Protein AF-A0A7J6RP21-F1 (afdb_monomer)

Mean predicted aligned error: 2.51 Å

Nearest PDB structures (foldseek):
  4m7w-assembly1_A  TM=8.184E-01  e=7.977E-06  Leptotrichia buccalis C-1013-b
  3tl6-assembly1_F  TM=8.908E-01  e=8.352E-05  Entamoeba histolytica
  3u40-assembly1_E  TM=8.929E-01  e=1.010E-04  Entamoeba histolytica
  3u40-assembly1_B  TM=7.668E-01  e=2.501E-05  Entamoeba histolytica
  3u40-assembly1_C  TM=7.880E-01  e=6.081E-05  Entamoeba histolytica

Secondary structure (DSSP, 8-state):
---TT---SS----HHHH--GGGT--EEE--S-HHHHHHHHHHH-EEEEEE--TTS-PEEEEEEE-TTS-EEEEEEE---SSHHHHHHHHHHHHHHT--B-

Structure (mmCIF, N/CA/C/O backbone):
data_AF-A0A7J6RP21-F1
#
_entry.id   AF-A0A7J6RP21-F1
#
loop_
_atom_site.group_PDB
_atom_site.id
_atom_site.type_symbol
_atom_site.label_atom_id
_atom_site.label_alt_id
_atom_site.label_comp_id
_atom_site.label_asym_id
_atom_site.label_entity_id
_atom_site.label_seq_id
_atom_site.pdbx_PDB_ins_code
_atom_site.Cartn_x
_atom_site.Cartn_y
_atom_site.Cartn_z
_atom_site.occupancy
_atom_site.B_iso_or_equiv
_atom_site.auth_seq_id
_atom_site.auth_comp_id
_atom_site.auth_asym_id
_atom_site.auth_atom_id
_atom_site.pdbx_PDB_model_num
ATOM 1 N N . MET A 1 1 ? -7.783 -1.816 -14.017 1.00 64.56 1 MET A N 1
ATOM 2 C CA . MET A 1 1 ? -8.417 -3.135 -14.245 1.00 64.56 1 MET A CA 1
ATOM 3 C C . MET A 1 1 ? -7.606 -4.166 -13.476 1.00 64.56 1 MET A C 1
ATOM 5 O O . MET A 1 1 ? -6.385 -4.083 -13.522 1.00 64.56 1 MET A O 1
ATOM 9 N N . THR A 1 2 ? -8.264 -5.047 -12.722 1.00 85.62 2 THR A N 1
ATOM 10 C CA . THR A 1 2 ? -7.605 -6.074 -11.900 1.00 85.62 2 THR A CA 1
ATOM 11 C C . THR A 1 2 ? -7.306 -7.312 -12.746 1.00 85.62 2 THR A C 1
ATOM 13 O O . THR A 1 2 ? -8.114 -7.678 -13.596 1.00 85.62 2 THR A O 1
ATOM 16 N N . ASP A 1 3 ? -6.160 -7.952 -12.526 1.00 89.25 3 ASP A N 1
ATOM 17 C CA . ASP A 1 3 ? -5.724 -9.133 -13.281 1.00 89.25 3 ASP A CA 1
ATOM 18 C C . ASP A 1 3 ? -5.246 -10.220 -12.299 1.00 8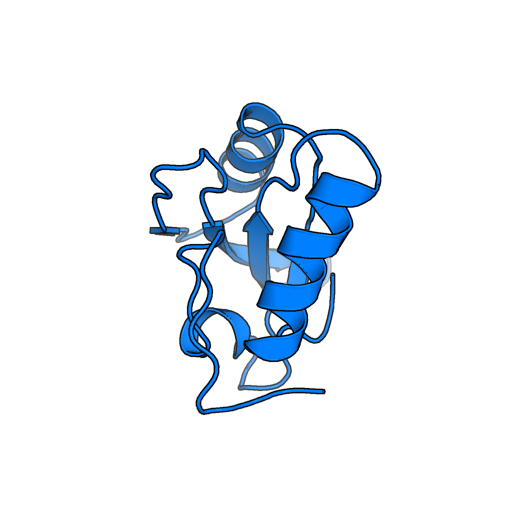9.25 3 ASP A C 1
ATOM 20 O O . ASP A 1 3 ? -4.213 -10.049 -11.651 1.00 89.25 3 ASP A O 1
ATOM 24 N N . PRO A 1 4 ? -5.988 -11.334 -12.145 1.00 86.25 4 PRO A N 1
ATOM 25 C CA . PRO A 1 4 ? -5.621 -12.420 -11.233 1.00 86.25 4 PRO A CA 1
ATOM 26 C C . PRO A 1 4 ? -4.297 -13.118 -11.571 1.00 86.25 4 PRO A C 1
ATOM 28 O O . PRO A 1 4 ? -3.724 -13.764 -10.699 1.00 86.25 4 PRO A O 1
ATOM 31 N N . SER A 1 5 ? -3.829 -13.013 -12.816 1.00 90.88 5 SER A N 1
ATOM 32 C CA . SER A 1 5 ? -2.572 -13.608 -13.284 1.00 90.88 5 SER A CA 1
ATOM 33 C C . SER A 1 5 ? -1.382 -12.648 -13.202 1.00 90.88 5 SER A C 1
ATOM 35 O O . SER A 1 5 ? -0.243 -13.045 -13.463 1.00 90.88 5 SER A O 1
ATOM 37 N N . PHE A 1 6 ? -1.627 -11.389 -12.825 1.00 95.00 6 PHE A N 1
ATOM 38 C CA . PHE A 1 6 ? -0.598 -10.365 -12.794 1.00 95.00 6 PHE A CA 1
ATOM 39 C C . PHE A 1 6 ? 0.469 -10.661 -11.740 1.00 95.00 6 PHE A C 1
ATOM 41 O O . PHE A 1 6 ? 0.180 -10.859 -10.558 1.00 95.00 6 PHE A O 1
ATOM 48 N N . LYS A 1 7 ? 1.729 -10.614 -12.174 1.00 94.38 7 LYS A N 1
ATOM 49 C CA . LYS A 1 7 ? 2.900 -10.713 -11.308 1.00 94.38 7 LYS A CA 1
ATOM 50 C C . LYS A 1 7 ? 3.570 -9.335 -11.202 1.00 94.38 7 LYS A C 1
ATOM 52 O O . LYS A 1 7 ? 4.049 -8.841 -12.224 1.00 94.38 7 LYS A O 1
ATOM 57 N N . PRO A 1 8 ? 3.624 -8.719 -10.007 1.00 95.12 8 PRO A N 1
ATOM 58 C CA . PRO A 1 8 ? 4.292 -7.437 -9.821 1.00 95.12 8 PRO A CA 1
ATOM 59 C C . PRO A 1 8 ? 5.809 -7.595 -9.957 1.00 95.12 8 PRO A C 1
ATOM 61 O O . PRO A 1 8 ? 6.369 -8.648 -9.637 1.00 95.12 8 PRO A O 1
ATOM 64 N N . MET A 1 9 ? 6.474 -6.545 -10.438 1.00 95.94 9 MET A N 1
ATOM 65 C CA . MET A 1 9 ? 7.922 -6.523 -10.664 1.00 95.94 9 MET A CA 1
ATOM 66 C C . MET A 1 9 ? 8.649 -5.558 -9.715 1.00 95.94 9 MET A C 1
ATOM 68 O O . MET A 1 9 ? 9.864 -5.691 -9.513 1.00 95.94 9 MET A O 1
ATOM 72 N N . HIS A 1 10 ? 7.926 -4.600 -9.127 1.00 96.69 10 HIS A N 1
ATOM 73 C CA . HIS A 1 10 ? 8.482 -3.539 -8.288 1.00 96.69 10 HIS A CA 1
ATOM 74 C C . HIS A 1 10 ? 7.974 -3.595 -6.846 1.00 96.69 10 HIS A C 1
ATOM 76 O O . HIS A 1 10 ? 8.759 -3.362 -5.923 1.00 96.69 10 HIS A O 1
ATOM 82 N N . VAL A 1 11 ? 6.705 -3.952 -6.637 1.00 96.69 11 VAL A N 1
ATOM 83 C CA . VAL A 1 11 ? 6.154 -4.204 -5.298 1.00 96.69 11 VAL A CA 1
ATOM 84 C C . VAL A 1 11 ? 6.254 -5.681 -4.919 1.00 96.69 11 VAL A C 1
ATOM 86 O O . VAL A 1 11 ? 6.218 -6.569 -5.766 1.00 96.69 11 VAL A O 1
ATOM 89 N N . THR A 1 12 ? 6.384 -5.955 -3.618 1.00 96.56 12 THR A N 1
ATOM 90 C CA . THR A 1 12 ? 6.342 -7.329 -3.063 1.00 96.56 12 THR A CA 1
ATOM 91 C C . THR A 1 12 ? 4.964 -7.674 -2.479 1.00 96.56 12 THR A C 1
ATOM 93 O O . THR A 1 12 ? 4.676 -8.830 -2.171 1.00 96.56 12 THR A O 1
ATOM 96 N N . VAL A 1 13 ? 4.078 -6.675 -2.378 1.00 96.44 13 VAL A N 1
ATOM 97 C CA . VAL A 1 13 ? 2.659 -6.857 -2.060 1.00 96.44 13 VAL A CA 1
ATOM 98 C C . VAL A 1 13 ? 2.012 -7.776 -3.104 1.00 96.44 13 VAL A C 1
ATOM 100 O O . VAL A 1 13 ? 2.331 -7.710 -4.289 1.00 96.44 13 VAL A O 1
ATOM 103 N N . ARG A 1 14 ? 1.107 -8.648 -2.657 1.00 95.81 14 ARG A N 1
ATOM 104 C CA . ARG A 1 14 ? 0.376 -9.616 -3.474 1.00 95.81 14 ARG A CA 1
ATOM 105 C C . ARG A 1 14 ? -1.121 -9.319 -3.415 1.00 95.81 14 ARG A C 1
ATOM 107 O O . ARG A 1 14 ? -1.575 -8.505 -2.611 1.00 95.81 14 ARG A O 1
ATOM 114 N N . ARG A 1 15 ? -1.892 -9.999 -4.261 1.00 95.38 15 ARG A N 1
ATOM 115 C CA . ARG A 1 15 ? -3.340 -9.796 -4.405 1.00 95.38 15 ARG A CA 1
ATOM 116 C C . ARG A 1 15 ? -4.088 -9.961 -3.083 1.00 95.38 15 ARG A C 1
ATOM 118 O O . ARG A 1 15 ? -4.975 -9.169 -2.781 1.00 95.38 15 ARG A O 1
ATOM 125 N N . GLU A 1 16 ? -3.728 -10.968 -2.298 1.00 95.06 16 GLU A N 1
ATOM 126 C CA . GLU A 1 16 ? -4.324 -11.271 -0.999 1.00 95.06 16 GLU A CA 1
ATOM 127 C C . GLU A 1 16 ? -4.215 -10.097 -0.018 1.00 95.06 16 GLU A C 1
ATOM 129 O O . GLU A 1 16 ? -5.173 -9.805 0.697 1.00 95.06 16 GLU A O 1
ATOM 134 N N . HIS A 1 17 ? -3.116 -9.342 -0.058 1.00 96.56 17 HIS A N 1
ATOM 135 C CA . HIS A 1 17 ? -2.927 -8.175 0.803 1.00 96.56 17 HIS A CA 1
ATOM 136 C C . HIS A 1 17 ? -3.865 -7.019 0.418 1.00 96.56 17 HIS A C 1
ATOM 138 O O . HIS A 1 17 ? -4.224 -6.205 1.269 1.00 96.56 17 HIS A O 1
ATOM 144 N N . CYS A 1 18 ? -4.297 -6.944 -0.848 1.00 96.50 18 CYS A N 1
ATOM 145 C CA . CYS A 1 18 ? -5.221 -5.917 -1.329 1.00 96.50 18 CYS A CA 1
ATOM 146 C C . CYS A 1 18 ? -6.689 -6.195 -0.969 1.00 96.50 18 CYS A C 1
ATOM 148 O O . CYS A 1 18 ? -7.501 -5.277 -1.090 1.00 96.50 18 CYS A O 1
ATOM 150 N N . LEU A 1 19 ? -7.047 -7.419 -0.548 1.00 93.81 19 LEU A N 1
ATOM 151 C CA . LEU A 1 19 ? -8.447 -7.819 -0.388 1.00 93.81 19 LEU A CA 1
ATOM 152 C C . LEU A 1 19 ? -9.173 -7.046 0.710 1.00 93.81 19 LEU A C 1
ATOM 154 O O . LEU A 1 19 ? -10.173 -6.458 0.339 1.00 93.81 19 LEU A O 1
ATOM 158 N N . GLY A 1 20 ? -8.671 -7.038 1.959 1.00 94.19 20 GLY A N 1
ATOM 159 C CA . GLY A 1 20 ? -9.074 -6.221 3.135 1.00 94.19 20 GLY A CA 1
ATOM 160 C C . GLY A 1 20 ? -10.568 -5.921 3.376 1.00 94.19 20 GLY A C 1
ATOM 161 O O . GLY A 1 20 ? -11.403 -5.974 2.483 1.00 94.19 20 GLY A O 1
ATOM 162 N N . ASN A 1 21 ? -10.954 -5.549 4.594 1.00 96.12 21 ASN A N 1
ATOM 163 C CA . ASN A 1 21 ? -12.294 -5.021 4.896 1.00 96.12 21 ASN A CA 1
ATOM 164 C C . ASN A 1 21 ? -13.419 -5.961 4.418 1.00 96.12 21 ASN A C 1
ATOM 166 O O . ASN A 1 21 ? -14.339 -5.549 3.712 1.00 96.12 21 ASN A O 1
ATOM 170 N N . GLY A 1 22 ? -13.289 -7.263 4.690 1.00 94.00 22 GLY A N 1
ATOM 171 C CA . GLY A 1 22 ? -14.250 -8.270 4.217 1.00 94.00 22 GLY A CA 1
ATOM 172 C C . GLY A 1 22 ? -14.279 -8.467 2.692 1.00 94.00 22 GLY A C 1
ATOM 173 O O . GLY A 1 22 ? -15.301 -8.868 2.146 1.00 94.00 22 GLY A O 1
ATOM 174 N N . GLY A 1 23 ? -13.183 -8.166 1.984 1.00 93.50 23 GLY A N 1
ATOM 175 C CA . GLY A 1 23 ? -13.083 -8.267 0.520 1.00 93.50 23 GLY A CA 1
ATOM 176 C C . GLY A 1 23 ? -13.507 -6.995 -0.226 1.00 93.50 23 GLY A C 1
ATOM 177 O O . GLY A 1 23 ? -13.465 -6.941 -1.465 1.00 93.50 23 GLY A O 1
ATOM 178 N N . LEU A 1 24 ? -13.896 -5.949 0.508 1.00 94.38 24 LEU A N 1
ATOM 179 C CA . LEU A 1 24 ? -14.246 -4.656 -0.071 1.00 94.38 24 LEU A CA 1
ATOM 180 C C . LEU A 1 24 ? -13.026 -3.902 -0.595 1.00 94.38 24 LEU A C 1
ATOM 182 O O . LEU A 1 24 ? -13.187 -3.137 -1.540 1.00 94.38 24 LEU A O 1
ATOM 186 N N . GLY A 1 25 ? -11.824 -4.204 -0.109 1.00 95.50 25 GLY A N 1
ATOM 187 C CA . GLY A 1 25 ? -10.559 -3.598 -0.520 1.00 95.50 25 GLY A CA 1
ATOM 188 C C . GLY A 1 25 ? -9.834 -3.006 0.680 1.00 95.50 25 GLY A C 1
ATOM 189 O O . GLY A 1 25 ? -10.428 -2.237 1.431 1.00 95.50 25 GLY A O 1
ATOM 190 N N . ARG A 1 26 ? -8.548 -3.325 0.853 1.00 97.69 26 ARG A N 1
ATOM 191 C CA . ARG A 1 26 ? -7.679 -2.639 1.826 1.00 97.69 26 ARG A CA 1
ATOM 192 C C . ARG A 1 26 ? -7.467 -1.184 1.389 1.00 97.69 26 ARG A C 1
ATOM 194 O O . ARG A 1 26 ? -7.223 -0.940 0.206 1.00 97.69 26 ARG A O 1
ATOM 201 N N . PHE A 1 27 ? -7.539 -0.242 2.328 1.00 97.94 27 P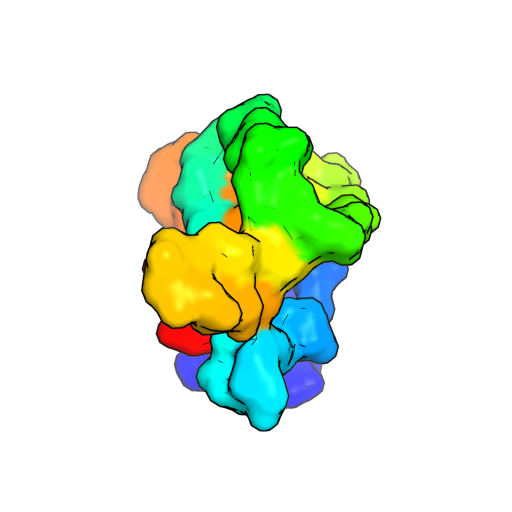HE A N 1
ATOM 202 C CA . PHE A 1 27 ? -7.191 1.159 2.071 1.00 97.94 27 PHE A CA 1
ATOM 203 C C . PHE A 1 27 ? -5.675 1.310 2.053 1.00 97.94 27 PHE A C 1
ATOM 205 O O . PHE A 1 27 ? -5.030 0.932 3.026 1.00 97.94 27 PHE A O 1
ATOM 212 N N . TRP A 1 28 ? -5.104 1.853 0.980 1.00 98.44 28 TRP A N 1
ATOM 213 C CA . TRP A 1 28 ? -3.663 2.074 0.888 1.00 98.44 28 TRP A CA 1
ATOM 214 C C . TRP A 1 28 ? -3.326 3.558 0.975 1.00 98.44 28 TRP A C 1
ATOM 216 O O . TRP A 1 28 ? -3.984 4.380 0.353 1.00 98.44 28 TRP A O 1
ATOM 226 N N . ILE A 1 29 ? -2.277 3.886 1.727 1.00 98.44 29 ILE A N 1
ATOM 227 C CA . ILE A 1 29 ? -1.671 5.218 1.784 1.00 98.44 29 ILE A CA 1
ATOM 228 C C . ILE A 1 29 ? -0.335 5.171 1.032 1.00 98.44 29 ILE A C 1
ATOM 230 O O . ILE A 1 29 ? 0.465 4.255 1.235 1.00 98.44 29 ILE A O 1
ATOM 234 N N . LEU A 1 30 ? -0.081 6.158 0.168 1.00 98.38 30 LEU A N 1
ATOM 235 C CA . LEU A 1 30 ? 1.047 6.148 -0.769 1.00 98.38 30 LEU A CA 1
ATOM 236 C C . LEU A 1 30 ? 1.999 7.348 -0.577 1.00 98.38 30 LEU A C 1
ATOM 238 O O . LEU A 1 30 ? 2.096 8.217 -1.449 1.00 98.38 30 LEU A O 1
ATOM 242 N N . PRO A 1 31 ? 2.731 7.448 0.552 1.00 98.31 31 PRO A N 1
ATOM 243 C CA . PRO A 1 31 ? 3.732 8.497 0.723 1.00 98.31 31 PRO A CA 1
ATOM 244 C C . PRO A 1 31 ? 4.912 8.300 -0.243 1.00 98.31 31 PRO A C 1
ATOM 246 O O . PRO A 1 31 ? 5.202 7.191 -0.678 1.00 98.31 31 PRO A O 1
ATOM 249 N N . GLY A 1 32 ? 5.665 9.363 -0.532 1.00 97.94 32 GLY A N 1
ATOM 250 C CA . GLY A 1 32 ? 6.881 9.242 -1.349 1.00 97.94 32 GLY A CA 1
ATOM 251 C C . GLY A 1 32 ? 8.032 8.513 -0.640 1.00 97.94 32 GLY A C 1
ATOM 252 O O . GLY A 1 32 ? 8.736 7.714 -1.253 1.00 97.94 32 GLY A O 1
ATOM 253 N N . SER A 1 33 ? 8.231 8.753 0.663 1.00 97.38 33 SER A N 1
ATOM 254 C CA . SER A 1 33 ? 9.396 8.242 1.402 1.00 97.38 33 SER A CA 1
ATOM 255 C C . SER A 1 33 ? 9.125 6.949 2.174 1.00 97.38 33 SER A C 1
ATOM 257 O O . SER A 1 33 ? 8.072 6.772 2.789 1.00 97.38 33 SER A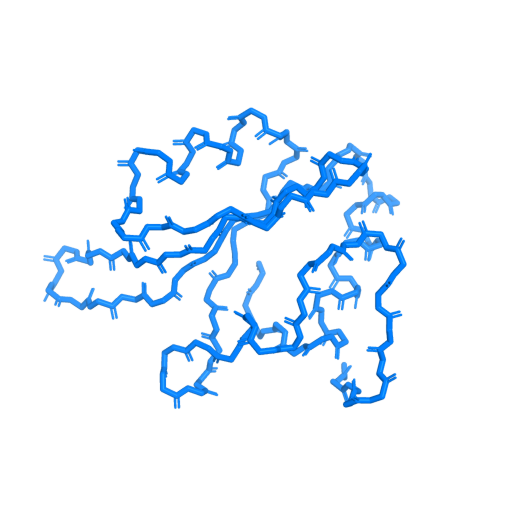 O 1
ATOM 259 N N . ARG A 1 34 ? 10.133 6.066 2.196 1.00 97.12 34 ARG A N 1
ATOM 260 C CA . ARG A 1 34 ? 10.136 4.817 2.976 1.00 97.12 34 ARG A CA 1
ATOM 261 C C . ARG A 1 34 ? 9.976 5.077 4.471 1.00 97.12 34 ARG A C 1
ATOM 263 O O . ARG A 1 34 ? 9.118 4.476 5.104 1.00 97.12 34 ARG A O 1
ATOM 270 N N . ASP A 1 35 ? 10.741 6.023 5.006 1.00 97.75 35 ASP A N 1
ATOM 271 C CA . ASP A 1 35 ? 10.723 6.316 6.442 1.00 97.75 35 ASP A CA 1
ATOM 272 C C . ASP A 1 35 ? 9.367 6.862 6.896 1.00 97.75 35 ASP A C 1
ATOM 274 O O . ASP A 1 35 ? 8.909 6.537 7.986 1.00 97.75 35 ASP A O 1
ATOM 278 N N . ARG A 1 36 ? 8.669 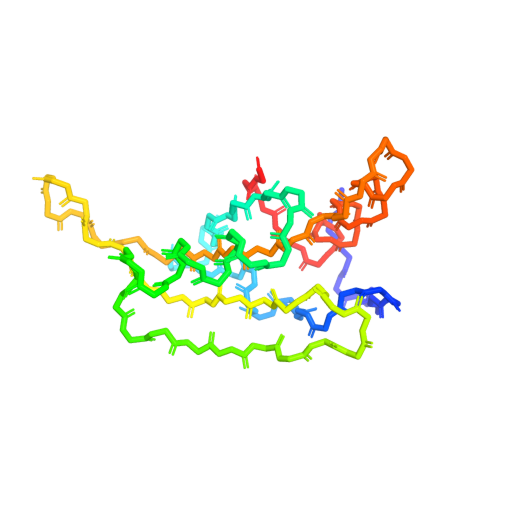7.620 6.037 1.00 98.44 36 ARG A N 1
ATOM 279 C CA . ARG A 1 36 ? 7.311 8.089 6.342 1.00 98.44 36 ARG A CA 1
ATOM 280 C C . ARG A 1 36 ? 6.295 6.956 6.274 1.00 98.44 36 ARG A C 1
ATOM 282 O O . ARG A 1 36 ? 5.406 6.924 7.114 1.00 98.44 36 ARG A O 1
ATOM 289 N N . ALA A 1 37 ? 6.418 6.034 5.316 1.00 98.50 37 ALA A N 1
ATOM 290 C CA . ALA A 1 37 ? 5.567 4.843 5.279 1.00 98.50 37 ALA A CA 1
ATOM 291 C C . ALA A 1 37 ? 5.702 4.035 6.577 1.00 98.50 37 ALA A C 1
ATOM 293 O O . ALA A 1 37 ? 4.700 3.732 7.221 1.00 98.50 37 ALA A O 1
ATOM 294 N N . LYS A 1 38 ? 6.946 3.793 7.009 1.00 98.50 38 LYS A N 1
ATOM 295 C CA . LYS A 1 38 ? 7.246 3.126 8.276 1.00 98.50 38 LYS A CA 1
ATOM 296 C C . LYS A 1 38 ? 6.655 3.876 9.472 1.00 98.50 38 LYS A C 1
ATOM 298 O O . LYS A 1 38 ? 5.935 3.281 10.264 1.00 98.50 38 LYS A O 1
ATOM 303 N N . GLN A 1 39 ? 6.905 5.183 9.564 1.00 98.56 39 GLN A N 1
ATOM 304 C CA . GLN A 1 39 ? 6.404 6.014 10.657 1.00 98.56 39 GLN A CA 1
ATOM 305 C C . GLN A 1 39 ? 4.871 5.998 10.739 1.00 98.56 39 GLN A C 1
ATOM 307 O O . GLN A 1 39 ? 4.330 5.915 11.837 1.00 98.56 39 GLN A O 1
ATOM 312 N N . ILE A 1 40 ? 4.164 6.065 9.602 1.00 98.56 40 ILE A N 1
ATOM 313 C CA . ILE A 1 40 ? 2.696 5.981 9.565 1.00 98.56 40 ILE A CA 1
ATOM 314 C C . ILE A 1 40 ? 2.230 4.651 10.163 1.00 98.56 40 ILE A C 1
ATOM 316 O O . ILE A 1 40 ? 1.365 4.656 11.035 1.00 98.56 40 ILE A O 1
ATOM 320 N N . ALA A 1 41 ? 2.819 3.533 9.732 1.00 98.38 41 ALA A N 1
ATOM 321 C CA . ALA A 1 41 ? 2.447 2.218 10.239 1.00 98.38 41 ALA A CA 1
ATOM 322 C C . ALA A 1 41 ? 2.704 2.094 11.749 1.00 98.38 41 ALA A C 1
ATOM 324 O O . ALA A 1 41 ? 1.801 1.733 12.492 1.00 98.38 41 ALA A O 1
ATOM 325 N N . GLU A 1 42 ? 3.898 2.469 12.214 1.00 98.19 42 GLU A N 1
ATOM 326 C CA . GLU A 1 42 ? 4.277 2.379 13.632 1.00 98.19 42 GLU A CA 1
ATOM 327 C C . GLU A 1 42 ? 3.448 3.296 14.540 1.00 98.19 42 GLU A C 1
ATOM 329 O O . GLU A 1 42 ? 3.245 2.982 15.709 1.00 98.19 42 GLU A O 1
ATOM 334 N N . THR A 1 43 ? 2.981 4.433 14.019 1.00 98.06 43 THR A N 1
ATOM 335 C CA . THR A 1 43 ? 2.219 5.410 14.809 1.00 98.06 43 THR A CA 1
ATOM 336 C C . THR A 1 43 ? 0.734 5.062 14.880 1.00 98.06 43 THR A C 1
ATOM 338 O O . THR A 1 43 ? 0.110 5.296 15.912 1.00 98.06 43 THR A O 1
ATOM 341 N N . TYR A 1 44 ? 0.153 4.560 13.786 1.00 97.88 44 TYR A N 1
ATOM 342 C CA . TYR A 1 44 ? -1.304 4.492 13.635 1.00 97.88 44 TYR A CA 1
ATOM 343 C C . TYR A 1 44 ? -1.865 3.083 13.461 1.00 97.88 44 TYR A C 1
ATOM 345 O O . TYR A 1 44 ? -3.073 2.918 13.622 1.00 97.88 44 TYR A O 1
ATOM 353 N N . PHE A 1 45 ? -1.058 2.086 13.087 1.00 98.06 45 PHE A N 1
ATOM 354 C CA . PHE A 1 45 ? -1.580 0.740 12.853 1.00 98.06 45 PHE A CA 1
ATOM 355 C C . PHE A 1 45 ? -1.471 -0.109 14.118 1.00 98.06 45 PHE A C 1
ATOM 357 O O . PHE A 1 45 ? -0.481 -0.040 14.845 1.00 98.06 45 PHE A O 1
ATOM 364 N N . HIS A 1 46 ? -2.452 -0.983 14.326 1.00 95.88 46 HIS A N 1
ATOM 365 C CA . HIS A 1 46 ? -2.356 -2.088 15.275 1.00 95.88 46 HIS A CA 1
ATOM 366 C C . HIS A 1 46 ? -2.264 -3.429 14.537 1.00 95.88 46 HIS A C 1
ATOM 368 O O . HIS A 1 46 ? -2.713 -3.555 13.392 1.00 95.88 46 HIS A O 1
ATOM 374 N N . ASP A 1 47 ? -1.640 -4.414 15.193 1.00 94.62 47 ASP A N 1
ATOM 375 C CA . ASP A 1 47 ? -1.404 -5.771 14.674 1.00 94.62 47 ASP A CA 1
ATOM 376 C C . ASP A 1 47 ? -0.805 -5.794 13.257 1.00 94.62 47 ASP A C 1
ATOM 378 O O . ASP A 1 47 ? -1.212 -6.588 12.407 1.00 94.62 47 ASP A O 1
ATOM 382 N N . PHE A 1 48 ? 0.122 -4.874 12.971 1.00 96.38 48 PHE A N 1
ATOM 383 C CA . PHE A 1 48 ? 0.644 -4.720 11.619 1.00 96.38 48 PHE A CA 1
ATOM 384 C C . PHE A 1 48 ? 1.749 -5.730 11.292 1.00 96.38 48 PHE A C 1
ATOM 386 O O . PHE A 1 48 ? 2.561 -6.112 12.136 1.00 96.38 48 PHE A O 1
ATOM 393 N N . GLU A 1 49 ? 1.814 -6.105 10.020 1.00 97.56 49 GLU A N 1
ATOM 394 C CA . GLU A 1 49 ? 2.882 -6.893 9.419 1.00 97.56 49 GLU A CA 1
ATOM 395 C C . GLU A 1 49 ? 3.637 -6.079 8.361 1.00 97.56 49 GLU A C 1
ATOM 397 O O . GLU A 1 49 ? 3.120 -5.114 7.787 1.00 97.56 49 GLU A O 1
ATOM 402 N N . VAL A 1 50 ? 4.884 -6.478 8.101 1.00 98.38 50 VAL A N 1
ATOM 403 C CA . VAL A 1 50 ? 5.758 -5.836 7.114 1.00 98.38 50 VAL A CA 1
ATOM 404 C C . VAL A 1 50 ? 6.080 -6.813 5.994 1.00 98.38 50 VAL A C 1
ATOM 406 O O . VAL A 1 50 ? 6.690 -7.860 6.202 1.00 98.38 50 VAL A O 1
ATOM 409 N N . ILE A 1 51 ? 5.724 -6.424 4.777 1.00 98.12 51 ILE A N 1
ATOM 410 C CA . ILE A 1 51 ? 6.051 -7.110 3.534 1.00 98.12 51 ILE A CA 1
ATOM 411 C C . ILE A 1 51 ? 7.291 -6.429 2.957 1.00 98.12 51 ILE A C 1
ATOM 413 O O . ILE A 1 51 ? 7.201 -5.456 2.203 1.00 98.12 51 ILE A O 1
ATOM 417 N N . SER A 1 52 ? 8.459 -6.931 3.353 1.00 97.25 52 SER A N 1
ATOM 418 C CA . SER A 1 52 ? 9.752 -6.381 2.946 1.00 97.25 52 SER A CA 1
ATOM 419 C C . SER A 1 52 ? 9.942 -6.413 1.431 1.00 97.25 52 SER A C 1
ATOM 421 O O . SER A 1 52 ? 9.690 -7.426 0.778 1.00 97.25 52 SER A O 1
ATOM 423 N N . SER A 1 53 ? 10.459 -5.317 0.883 1.00 96.00 53 SER A N 1
ATOM 424 C CA . SER A 1 53 ? 10.784 -5.159 -0.529 1.00 96.00 53 SER A CA 1
ATOM 425 C C . SER A 1 53 ? 12.284 -4.916 -0.717 1.00 96.00 53 SER A C 1
ATOM 427 O O . SER A 1 53 ? 12.852 -4.003 -0.107 1.00 96.00 53 SER A O 1
ATOM 429 N N . PRO A 1 54 ? 12.949 -5.642 -1.636 1.00 94.00 54 PRO A N 1
ATOM 430 C CA . PRO A 1 54 ? 14.355 -5.396 -1.961 1.00 94.00 54 PRO A CA 1
ATOM 431 C C . PRO A 1 54 ? 14.576 -4.035 -2.641 1.00 94.00 54 PRO A C 1
ATOM 433 O O . PRO A 1 54 ? 15.709 -3.571 -2.731 1.00 94.00 54 PRO A O 1
ATOM 436 N N . ARG A 1 55 ? 13.505 -3.387 -3.124 1.00 94.12 55 ARG A N 1
ATOM 437 C CA . ARG A 1 55 ? 13.541 -2.071 -3.783 1.00 94.12 55 ARG A CA 1
ATOM 438 C C . ARG A 1 55 ? 13.188 -0.912 -2.845 1.00 94.12 55 ARG A C 1
ATOM 440 O O . ARG A 1 55 ? 13.173 0.230 -3.284 1.00 94.12 55 ARG A O 1
ATOM 447 N N . GLY A 1 56 ? 12.901 -1.185 -1.570 1.00 93.62 56 GLY A N 1
ATOM 448 C CA . GLY A 1 56 ? 12.573 -0.153 -0.580 1.00 93.62 56 GLY A CA 1
ATOM 449 C C . GLY A 1 56 ? 11.105 0.284 -0.537 1.00 93.62 56 GLY A C 1
ATOM 450 O O . GLY A 1 56 ? 10.768 1.199 0.216 1.00 93.62 56 GLY A O 1
ATOM 451 N N . HIS A 1 57 ? 10.240 -0.389 -1.299 1.00 96.94 57 HIS A N 1
ATOM 452 C CA . HIS A 1 57 ? 8.783 -0.223 -1.277 1.00 96.94 57 HIS A CA 1
ATOM 453 C C . HIS A 1 57 ? 8.147 -1.254 -0.341 1.00 96.94 57 HIS A C 1
ATOM 455 O O . HIS A 1 57 ? 7.417 -2.141 -0.787 1.00 96.94 57 HIS A O 1
ATOM 461 N N . ASP A 1 58 ? 8.524 -1.203 0.938 1.00 98.31 58 ASP A N 1
ATOM 462 C CA . ASP A 1 58 ? 7.972 -2.108 1.947 1.00 98.31 58 ASP A CA 1
ATOM 463 C C . ASP A 1 58 ? 6.473 -1.830 2.098 1.00 98.31 58 ASP A C 1
ATOM 465 O O . ASP A 1 58 ? 6.055 -0.674 2.204 1.00 98.31 58 ASP A O 1
ATOM 469 N N . GLY A 1 59 ? 5.670 -2.892 2.072 1.00 98.19 59 GLY A N 1
ATOM 470 C CA . GLY A 1 59 ? 4.241 -2.806 2.336 1.00 98.19 59 GLY A CA 1
ATOM 471 C C . GLY A 1 59 ? 3.985 -3.056 3.811 1.00 98.19 59 GLY A C 1
ATOM 472 O O . GLY A 1 59 ? 4.245 -4.152 4.291 1.00 98.19 59 GLY A O 1
ATOM 473 N N . TYR A 1 60 ? 3.461 -2.073 4.525 1.00 98.56 60 TYR A N 1
ATOM 474 C CA . TYR A 1 60 ? 3.003 -2.252 5.898 1.00 98.56 60 TYR A CA 1
ATOM 475 C C . TYR A 1 60 ? 1.497 -2.442 5.842 1.00 98.56 60 TYR A C 1
ATOM 477 O O . TYR A 1 60 ? 0.817 -1.582 5.284 1.00 98.56 60 TYR A O 1
ATOM 485 N N . ILE A 1 61 ? 0.964 -3.536 6.376 1.00 98.50 61 ILE A N 1
ATOM 486 C CA . ILE A 1 61 ? -0.487 -3.733 6.452 1.00 98.50 61 ILE A CA 1
ATOM 487 C C . ILE A 1 61 ? -0.889 -4.056 7.876 1.00 98.50 61 ILE A C 1
ATOM 489 O O . ILE A 1 61 ? -0.182 -4.763 8.577 1.00 98.50 61 ILE A O 1
ATOM 493 N N . GLY A 1 62 ? -2.022 -3.530 8.305 1.00 98.12 62 GLY A N 1
ATOM 494 C CA . GLY A 1 62 ? -2.533 -3.746 9.647 1.00 98.12 62 GLY A CA 1
ATOM 495 C C . GLY A 1 62 ? -3.961 -3.256 9.736 1.00 98.12 62 GLY A C 1
ATOM 496 O O . GLY A 1 62 ? -4.700 -3.264 8.744 1.00 98.12 62 GLY A O 1
ATOM 497 N N . LYS A 1 63 ? -4.341 -2.807 10.919 1.00 98.38 63 LYS A N 1
ATOM 498 C CA . LYS A 1 63 ? -5.666 -2.262 11.171 1.00 98.38 63 LYS A CA 1
ATOM 499 C C . LYS A 1 63 ? -5.567 -0.864 11.764 1.00 98.38 63 LYS A C 1
ATOM 501 O O . LYS A 1 63 ? -4.568 -0.522 12.393 1.00 98.38 63 LYS A O 1
ATOM 506 N N . TYR A 1 64 ? -6.593 -0.063 11.525 1.00 97.94 64 TYR A N 1
ATOM 507 C CA . TYR A 1 64 ? -6.746 1.275 12.077 1.00 97.94 64 TYR A CA 1
ATOM 508 C C . TYR A 1 64 ? -8.099 1.384 12.774 1.00 97.94 64 TYR A C 1
ATOM 510 O O . TYR A 1 64 ? -9.131 1.103 12.157 1.00 97.94 64 TYR A O 1
ATOM 518 N N . ASP A 1 65 ? -8.075 1.808 14.036 1.00 96.81 65 ASP A N 1
ATOM 519 C CA . ASP A 1 65 ? -9.266 2.107 14.823 1.00 96.81 65 ASP A CA 1
ATOM 520 C C . ASP A 1 65 ? -9.722 3.541 14.532 1.00 96.81 65 ASP A C 1
ATOM 522 O O . ASP A 1 65 ? -9.089 4.527 14.922 1.00 96.81 65 ASP A O 1
ATOM 526 N N . GLY A 1 66 ? -10.832 3.656 13.809 1.00 93.75 66 GLY A N 1
ATOM 527 C CA . GLY A 1 66 ? -11.484 4.919 13.511 1.00 93.75 66 GLY A CA 1
ATOM 528 C C . GLY A 1 66 ? -12.047 5.585 14.773 1.00 93.75 66 GLY A C 1
ATOM 529 O O . GLY A 1 66 ? -12.470 4.896 15.705 1.00 93.75 66 GLY A O 1
ATOM 530 N N . PRO A 1 67 ? -12.131 6.929 14.816 1.00 93.69 67 PRO A N 1
ATOM 531 C CA . PRO A 1 67 ? -12.697 7.651 15.961 1.00 93.69 67 PRO A CA 1
ATOM 532 C C . PRO A 1 67 ? -14.161 7.302 16.281 1.00 93.69 67 PRO A C 1
ATOM 534 O O . PRO A 1 67 ? -14.632 7.568 17.382 1.00 93.69 67 PRO A O 1
ATOM 537 N N . ASP A 1 68 ? -14.884 6.736 15.315 1.00 95.75 68 ASP A N 1
ATOM 538 C CA . ASP A 1 68 ? -16.269 6.274 15.424 1.00 95.75 68 ASP A CA 1
ATOM 539 C C . ASP A 1 68 ? -16.391 4.801 15.864 1.00 95.75 68 ASP A C 1
ATOM 541 O O . ASP A 1 68 ? -17.498 4.269 15.939 1.00 95.75 68 ASP A O 1
ATOM 545 N N . GLY A 1 69 ? -15.267 4.141 16.164 1.00 94.44 69 GLY A N 1
ATOM 546 C CA . GLY A 1 69 ? -15.199 2.723 16.515 1.00 94.44 69 GLY A CA 1
ATOM 547 C C . GLY A 1 69 ? -15.114 1.777 15.312 1.00 94.44 69 GLY A C 1
ATOM 548 O O . GLY A 1 69 ? -15.127 0.560 15.504 1.00 94.44 69 GLY A O 1
ATOM 549 N N . THR A 1 70 ? -15.025 2.292 14.081 1.00 95.62 70 THR A N 1
ATOM 550 C CA . THR A 1 70 ? -14.856 1.460 12.883 1.00 95.62 70 THR A CA 1
ATOM 551 C C . THR A 1 70 ? -13.428 0.931 12.793 1.00 95.62 70 THR A C 1
ATOM 553 O O . THR A 1 70 ? -12.481 1.707 12.751 1.00 95.62 70 THR A O 1
ATOM 556 N N . VAL A 1 71 ? -13.260 -0.386 12.668 1.00 96.69 71 VAL A N 1
ATOM 557 C CA . VAL A 1 71 ? -11.949 -0.998 12.409 1.00 96.69 71 VAL A CA 1
ATOM 558 C C . VAL A 1 71 ? -11.757 -1.177 10.909 1.00 96.69 71 VAL A C 1
ATOM 560 O O . VAL A 1 71 ? -12.570 -1.828 10.249 1.00 96.69 71 VAL A O 1
ATOM 563 N N . VAL A 1 72 ? -10.669 -0.626 10.374 1.00 96.94 72 VAL A N 1
ATOM 564 C CA . VAL A 1 72 ? -10.368 -0.648 8.938 1.00 96.94 72 VAL A CA 1
ATOM 565 C C . VAL A 1 72 ? -9.065 -1.392 8.677 1.00 96.94 72 VAL A C 1
ATOM 567 O O . VAL A 1 72 ? -8.018 -1.038 9.214 1.00 96.94 72 VAL A O 1
ATOM 570 N N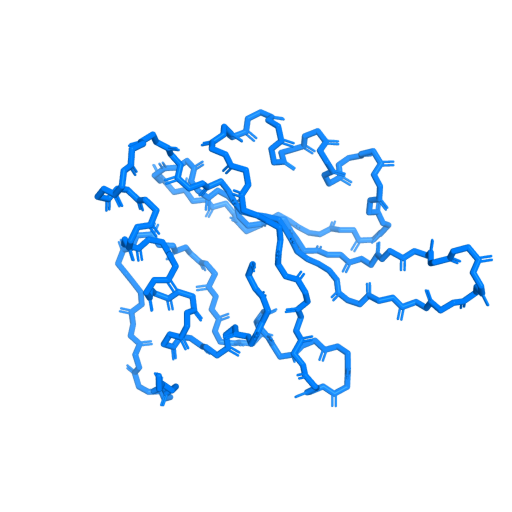 . ASP A 1 73 ? -9.105 -2.386 7.791 1.00 98.12 73 ASP A N 1
ATOM 571 C CA . ASP A 1 73 ? -7.912 -2.951 7.170 1.00 98.12 73 ASP A CA 1
ATOM 572 C C . ASP A 1 73 ? -7.247 -1.881 6.301 1.00 98.12 73 ASP A C 1
ATOM 574 O O . ASP A 1 73 ? -7.771 -1.470 5.253 1.00 98.12 73 ASP A O 1
ATOM 578 N N . ILE A 1 74 ? -6.064 -1.465 6.734 1.00 98.38 74 ILE A N 1
ATOM 579 C CA . ILE A 1 74 ? -5.287 -0.386 6.137 1.00 98.38 74 ILE A CA 1
ATOM 580 C C . ILE A 1 74 ? -3.890 -0.873 5.755 1.00 98.38 74 ILE A C 1
ATOM 582 O O . ILE A 1 74 ? -3.381 -1.863 6.288 1.00 98.38 74 ILE A O 1
ATOM 586 N N . GLY A 1 75 ? -3.276 -0.217 4.783 1.00 98.44 75 GLY A N 1
ATOM 587 C CA . GLY A 1 75 ? -1.904 -0.447 4.381 1.00 98.44 75 GLY A CA 1
ATOM 588 C C . GLY A 1 75 ? -1.209 0.847 3.991 1.00 98.44 75 GLY A C 1
ATOM 589 O O . GLY A 1 75 ? -1.846 1.835 3.634 1.00 98.44 75 GLY A O 1
ATOM 590 N N . VAL A 1 76 ? 0.116 0.853 4.047 1.00 98.75 76 VAL A N 1
ATOM 591 C CA . VAL A 1 76 ? 0.943 1.957 3.561 1.00 98.75 76 VAL A CA 1
ATOM 592 C C . VAL A 1 76 ? 2.142 1.397 2.805 1.00 98.75 76 VAL A C 1
ATOM 594 O O . VAL A 1 76 ? 2.760 0.423 3.232 1.00 98.75 76 VAL A O 1
ATOM 597 N N . ILE A 1 77 ? 2.448 1.988 1.651 1.00 98.62 77 ILE A N 1
ATOM 598 C CA . ILE A 1 77 ? 3.590 1.614 0.811 1.00 98.62 77 ILE A CA 1
ATOM 599 C C . ILE A 1 77 ? 4.204 2.870 0.202 1.00 98.62 77 ILE A C 1
ATOM 601 O O . ILE A 1 77 ? 3.498 3.746 -0.292 1.00 98.62 77 ILE A O 1
ATOM 605 N N . SER A 1 78 ? 5.530 2.983 0.249 1.00 98.38 78 SER A N 1
ATOM 606 C CA . SER A 1 78 ? 6.212 4.133 -0.343 1.00 98.38 78 SER A CA 1
ATOM 607 C C . SER A 1 78 ? 6.167 4.082 -1.874 1.00 98.38 78 SER A C 1
ATOM 609 O O . SER A 1 78 ? 6.249 3.008 -2.467 1.00 98.38 78 SER A O 1
ATOM 611 N N . THR A 1 79 ? 6.092 5.237 -2.534 1.00 98.25 79 THR A N 1
ATOM 612 C CA . THR A 1 79 ? 6.053 5.335 -4.006 1.00 98.25 79 THR A CA 1
ATOM 613 C C . THR A 1 79 ? 7.359 5.787 -4.637 1.00 98.25 79 THR A C 1
ATOM 615 O O . THR A 1 79 ? 7.521 5.654 -5.846 1.00 98.25 79 THR A O 1
ATOM 618 N N . GLY A 1 80 ? 8.310 6.287 -3.848 1.00 97.25 80 GLY A N 1
ATOM 619 C CA . GLY A 1 80 ? 9.521 6.923 -4.358 1.00 97.25 80 GLY A CA 1
ATOM 620 C C . GLY A 1 80 ? 9.275 8.374 -4.784 1.00 97.25 80 GLY A C 1
ATOM 621 O O . GLY A 1 80 ? 8.376 9.046 -4.281 1.00 97.25 80 GLY A O 1
ATOM 622 N N . MET A 1 81 ? 10.113 8.888 -5.6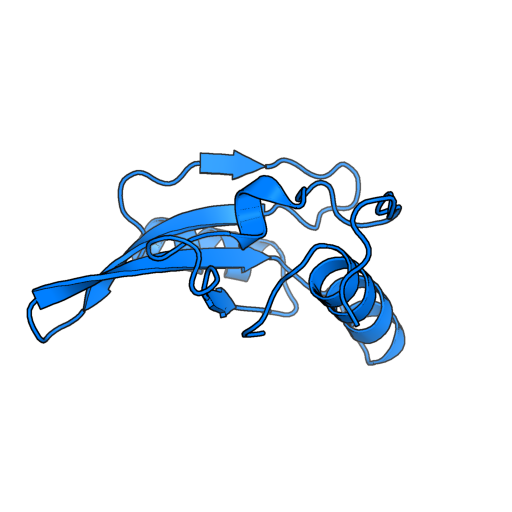87 1.00 97.31 81 MET A N 1
ATOM 623 C CA . MET A 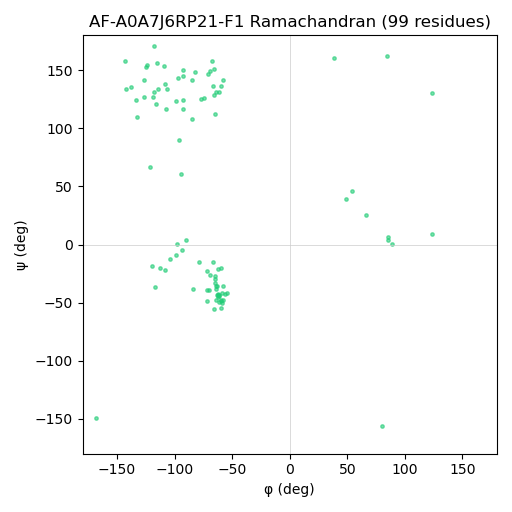1 81 ? 10.090 10.294 -6.105 1.00 97.31 81 MET A CA 1
ATOM 624 C C . MET A 1 81 ? 9.686 10.446 -7.573 1.00 97.31 81 MET A C 1
ATOM 626 O O . MET A 1 81 ? 10.236 9.784 -8.451 1.00 97.31 81 MET A O 1
ATOM 630 N N . GLY A 1 82 ? 8.779 11.390 -7.834 1.00 97.81 82 GLY A N 1
ATOM 631 C CA . GLY A 1 82 ? 8.380 11.801 -9.180 1.00 97.81 82 GLY A CA 1
ATOM 632 C C . GLY A 1 82 ? 7.288 10.937 -9.817 1.00 97.81 82 GLY A C 1
ATOM 633 O O . GLY A 1 82 ? 7.034 9.804 -9.408 1.00 97.81 82 GLY A O 1
ATOM 634 N N . ALA A 1 83 ? 6.655 11.497 -10.852 1.00 98.31 83 ALA A N 1
ATOM 635 C CA . ALA A 1 83 ? 5.548 10.869 -11.575 1.00 98.31 83 ALA A CA 1
ATOM 636 C C . ALA A 1 83 ? 5.867 9.454 -12.111 1.00 98.31 83 ALA A C 1
ATOM 638 O O . ALA A 1 83 ? 5.033 8.572 -11.926 1.00 98.31 83 ALA A O 1
ATOM 639 N N . PRO A 1 84 ? 7.059 9.172 -12.684 1.00 98.25 84 PRO A N 1
ATOM 640 C CA . PRO A 1 84 ? 7.364 7.829 -13.186 1.00 98.25 84 PRO A CA 1
ATOM 641 C C . PRO A 1 84 ? 7.375 6.756 -12.092 1.00 98.25 84 PRO A C 1
ATOM 643 O O . PRO A 1 84 ? 6.959 5.627 -12.322 1.00 98.25 84 PRO A O 1
ATOM 646 N N . SER A 1 85 ? 7.843 7.107 -10.891 1.00 98.12 85 SER A N 1
ATOM 647 C CA . SER A 1 85 ? 7.945 6.162 -9.778 1.00 98.12 85 SER A CA 1
ATOM 648 C C . SER A 1 85 ? 6.566 5.812 -9.221 1.00 98.12 85 SER A C 1
ATOM 650 O O . SER A 1 85 ? 6.233 4.636 -9.083 1.00 98.12 85 SER A O 1
ATOM 652 N N . VAL A 1 86 ? 5.729 6.824 -8.961 1.00 98.31 86 VAL A N 1
ATOM 653 C CA . VAL A 1 86 ? 4.360 6.589 -8.478 1.00 98.31 86 VAL A CA 1
ATOM 654 C C . VAL A 1 86 ? 3.507 5.854 -9.509 1.00 98.31 86 VAL A C 1
ATOM 656 O O . VAL A 1 86 ? 2.734 4.989 -9.112 1.00 98.31 86 VAL A O 1
ATOM 659 N N . ASP A 1 87 ? 3.682 6.122 -10.807 1.00 98.38 87 ASP A N 1
ATOM 660 C CA . ASP A 1 87 ? 2.931 5.444 -11.869 1.00 98.38 87 ASP A CA 1
ATOM 661 C C . ASP A 1 87 ? 3.186 3.931 -11.875 1.00 98.38 87 ASP A C 1
ATOM 663 O O . ASP A 1 87 ? 2.242 3.140 -11.923 1.00 98.38 87 ASP A O 1
ATOM 667 N N . ILE A 1 88 ? 4.448 3.514 -11.715 1.00 98.19 88 ILE A N 1
ATOM 668 C CA . ILE A 1 88 ? 4.814 2.098 -11.587 1.00 98.19 88 ILE A CA 1
ATOM 669 C C . ILE A 1 88 ? 4.115 1.476 -10.374 1.00 98.19 88 ILE A C 1
ATOM 671 O O . ILE A 1 88 ? 3.406 0.478 -10.514 1.00 98.19 88 ILE A O 1
ATOM 675 N N . ILE A 1 89 ? 4.290 2.065 -9.187 1.00 98.31 89 ILE A N 1
ATOM 676 C CA . ILE A 1 89 ? 3.773 1.492 -7.936 1.00 98.31 89 ILE A CA 1
ATOM 677 C C . ILE A 1 89 ? 2.242 1.449 -7.944 1.00 98.31 89 ILE A C 1
ATOM 679 O O . ILE A 1 89 ? 1.658 0.398 -7.680 1.00 98.31 89 ILE A O 1
ATOM 683 N N . ALA A 1 90 ? 1.578 2.544 -8.315 1.00 98.06 90 ALA A N 1
ATOM 684 C CA . ALA A 1 90 ? 0.123 2.607 -8.391 1.00 98.06 90 ALA A CA 1
ATOM 685 C C . ALA A 1 90 ? -0.433 1.621 -9.430 1.00 98.06 90 ALA A C 1
ATOM 687 O O . ALA A 1 90 ? -1.396 0.909 -9.144 1.00 98.06 90 ALA A O 1
ATOM 688 N N . THR A 1 91 ? 0.195 1.514 -10.606 1.00 98.06 91 THR A N 1
ATOM 689 C CA . THR A 1 91 ? -0.236 0.582 -11.657 1.00 98.06 91 THR A CA 1
ATOM 690 C C . THR A 1 91 ? -0.148 -0.871 -11.201 1.00 98.06 91 THR A C 1
ATOM 692 O O . THR A 1 91 ? -1.094 -1.634 -11.417 1.00 98.06 91 THR A O 1
ATOM 695 N N . GLU A 1 92 ? 0.951 -1.277 -10.558 1.00 98.12 92 GLU A N 1
ATOM 696 C CA . GLU A 1 92 ? 1.078 -2.642 -10.036 1.00 98.12 92 GLU A CA 1
ATOM 697 C C . GLU A 1 92 ? 0.034 -2.920 -8.946 1.00 98.12 92 GLU A C 1
ATOM 699 O O . GLU A 1 92 ? -0.641 -3.950 -8.998 1.00 98.12 92 GLU A O 1
ATOM 704 N N . MET A 1 93 ? -0.179 -1.980 -8.021 1.00 98.00 93 MET A N 1
ATOM 705 C CA . MET A 1 93 ? -1.183 -2.103 -6.957 1.00 98.00 93 MET A CA 1
ATOM 706 C C . MET A 1 93 ? -2.613 -2.210 -7.516 1.00 98.00 93 MET A C 1
ATOM 708 O O . MET A 1 93 ? -3.382 -3.075 -7.091 1.00 98.00 93 MET A O 1
ATOM 712 N N . ILE A 1 94 ? -2.968 -1.402 -8.522 1.00 97.62 94 ILE A N 1
ATOM 713 C CA . ILE A 1 94 ? -4.273 -1.469 -9.205 1.00 97.62 94 ILE A CA 1
ATOM 714 C C . ILE A 1 94 ? -4.468 -2.830 -9.878 1.00 97.62 94 ILE A C 1
ATOM 716 O O . ILE A 1 94 ? -5.544 -3.423 -9.773 1.00 97.62 94 ILE A O 1
ATOM 720 N N . LYS A 1 95 ? -3.444 -3.349 -10.567 1.00 97.75 95 LYS A N 1
ATOM 721 C CA . LYS A 1 95 ? -3.519 -4.667 -11.216 1.00 97.75 95 LYS A CA 1
ATOM 722 C C . LYS A 1 95 ? -3.683 -5.794 -10.196 1.00 97.75 95 LYS A C 1
ATOM 724 O O . LYS A 1 95 ? -4.483 -6.701 -10.429 1.00 97.75 95 LYS A O 1
ATOM 729 N N . LEU A 1 96 ? -3.003 -5.695 -9.050 1.00 97.00 96 LEU A N 1
ATOM 730 C CA . LEU A 1 96 ? -3.128 -6.634 -7.931 1.00 97.00 96 LEU A CA 1
ATOM 731 C C . LEU A 1 96 ? -4.521 -6.629 -7.291 1.00 97.00 96 LEU A C 1
ATOM 733 O O . LEU A 1 96 ? -4.955 -7.661 -6.781 1.00 97.00 96 LEU A O 1
ATOM 737 N N . GLY A 1 97 ? -5.250 -5.515 -7.363 1.00 96.19 97 GLY A N 1
ATOM 738 C CA . GLY A 1 97 ? -6.608 -5.412 -6.832 1.00 96.19 97 GLY A CA 1
ATOM 739 C C . GLY A 1 97 ? -6.826 -4.310 -5.809 1.00 96.19 97 GLY A C 1
ATOM 740 O O . GLY A 1 97 ? -7.896 -4.286 -5.203 1.00 96.19 97 GLY A O 1
ATOM 741 N N . ALA A 1 98 ? -5.860 -3.412 -5.604 1.00 97.12 98 ALA A N 1
ATOM 742 C CA . ALA A 1 98 ? -6.073 -2.230 -4.782 1.00 97.12 98 ALA A CA 1
ATOM 743 C C . ALA A 1 98 ? -7.182 -1.361 -5.391 1.00 97.12 98 ALA A C 1
ATOM 745 O O . ALA A 1 98 ? -7.195 -1.089 -6.594 1.00 97.12 98 ALA A O 1
ATOM 746 N N . LYS A 1 99 ? -8.130 -0.954 -4.546 1.00 95.88 99 LYS A N 1
ATOM 747 C CA . LYS A 1 99 ? -9.306 -0.169 -4.949 1.00 95.88 99 LYS A CA 1
ATOM 748 C C . LYS A 1 99 ? -9.249 1.278 -4.468 1.00 95.88 99 LYS A C 1
ATOM 750 O O . LYS A 1 99 ? -9.920 2.122 -5.049 1.00 95.88 99 LYS A O 1
ATOM 755 N N . VAL A 1 100 ? -8.460 1.547 -3.427 1.00 95.69 100 VAL A N 1
ATOM 756 C CA . VAL A 1 100 ? -8.244 2.880 -2.857 1.00 95.69 100 VAL A CA 1
ATOM 757 C C . VAL A 1 100 ? -6.743 3.061 -2.636 1.00 95.69 100 VAL A C 1
ATOM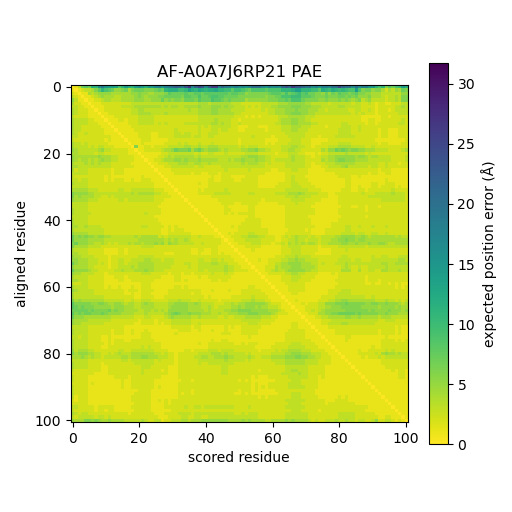 759 O O . VAL A 1 100 ? -6.126 2.202 -1.999 1.00 95.69 100 VAL A O 1
ATOM 762 N N . LEU A 1 101 ? -6.191 4.131 -3.213 1.00 94.19 101 LEU A N 1
ATOM 763 C CA . LEU A 1 101 ? -4.779 4.525 -3.239 1.00 94.19 101 LEU A CA 1
ATOM 764 C C . LEU A 1 101 ? -4.658 6.012 -2.867 1.00 94.19 101 LEU A C 1
ATOM 766 O O . LEU A 1 101 ? -5.576 6.760 -3.274 1.00 94.19 101 LEU A O 1
#

InterPro domains:
  IPR000845 Nucleoside phosphorylase domain [PF01048] (29-100)
  IPR035994 Nucleoside phosphorylase superfamily [G3DSA:3.40.50.1580] (8-101)
  IPR035994 Nucleoside phosphorylase superfamily [SSF53167] (20-100)

Sequence (101 aa):
MTDPSFKPMHVTVRREHCLGNGGLGRFWILPGSRDRAKQIAETYFHDFEVISSPRGHDGYIGKYDGPDGTVVDIGVISTGMGAPSVDIIATEMIKLGAKVL

Organism: Perkinsus olseni (NCBI:txid32597)

Solvent-accessible surface area (backbone atoms only — not comparable to full-atom values): 5440 Å² total; per-residue (Å²): 117,66,41,98,83,65,76,63,89,73,52,61,70,52,45,76,70,20,30,32,61,93,64,76,30,16,41,38,43,68,43,45,44,48,69,56,27,51,50,50,41,75,73,58,40,47,90,60,49,76,41,76,29,100,76,56,30,36,31,35,38,27,32,33,80,41,100,86,72,50,77,38,36,33,32,26,30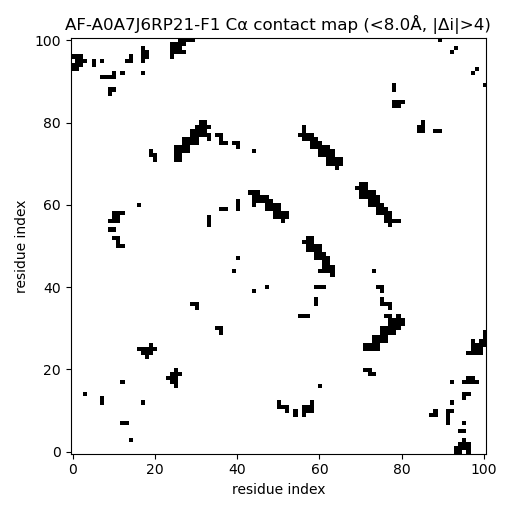,25,29,50,74,61,70,74,36,37,51,53,50,52,50,46,41,30,25,42,41,39,74,44,111

Radius of gyration: 12.76 Å; Cα contacts (8 Å, |Δi|>4): 216; chains: 1; bounding box: 31×25×31 Å

Foldseek 3Di:
DADQPDDADFDLDALVLQLWPVRPGAAEDEAADLVVQVVCCVPFFDPWDWRDGPNSFIKIWGWGQDPVRDITTYIYTYQHDDDVSNCSVVVSSVHSPHDHD

pLDDT: mean 96.28, std 3.95, range [64.56, 98.75]